Protein AF-D7AYS8-F1 (afdb_monomer_lite)

Sequence (122 aa):
MSVGDTTVTQKICSSVLFSLDAPTPERCMEGLDMPHPWEADPSTDMVRRLGRSPEELDTTNHVKGCPDIWELSNGDIAVIGRDLTRSYAHRLPEGASIAANERLVVIPRITLISAKADIPDA

pLDDT: mean 78.2, std 22.51, range [34.72, 97.62]

Structure (mmCIF, N/CA/C/O backbone):
data_AF-D7AYS8-F1
#
_entry.id   AF-D7AYS8-F1
#
loop_
_atom_site.group_PDB
_atom_site.id
_atom_site.type_symbol
_atom_site.label_atom_id
_atom_site.label_alt_id
_atom_site.label_comp_id
_atom_site.label_asym_id
_atom_site.lab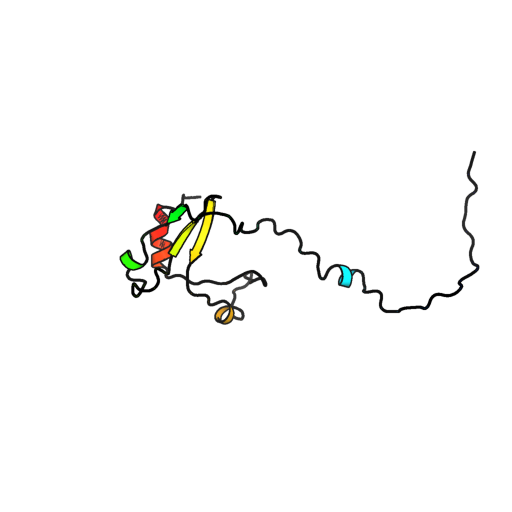el_entity_id
_atom_site.label_seq_id
_atom_site.pdbx_PDB_ins_code
_atom_site.Cartn_x
_atom_site.Cartn_y
_atom_site.Cartn_z
_atom_site.occupancy
_atom_site.B_iso_or_equiv
_atom_site.auth_seq_id
_atom_site.auth_comp_id
_atom_site.auth_asym_id
_atom_site.auth_atom_id
_atom_site.pdbx_PDB_model_num
ATOM 1 N N . MET A 1 1 ? -60.647 -2.953 -39.761 1.00 39.28 1 MET A N 1
ATOM 2 C CA . MET A 1 1 ? -60.744 -4.014 -38.734 1.00 39.28 1 MET A CA 1
ATOM 3 C C . MET A 1 1 ? -60.523 -5.336 -39.471 1.00 39.28 1 MET A C 1
ATOM 5 O O . MET A 1 1 ? -61.402 -5.697 -40.231 1.00 39.28 1 MET A O 1
ATOM 9 N N . SER A 1 2 ? -59.334 -5.950 -39.581 1.00 37.12 2 SER A N 1
ATOM 10 C CA . SER A 1 2 ? -58.416 -6.495 -38.551 1.00 37.12 2 SER A CA 1
ATOM 11 C C . SER A 1 2 ? -59.209 -7.150 -37.415 1.00 37.12 2 SER A C 1
ATOM 13 O O . SER A 1 2 ? -59.999 -6.443 -36.802 1.00 37.12 2 SER A O 1
ATOM 15 N N . VAL A 1 3 ? -59.125 -8.447 -37.109 1.00 42.78 3 VAL A N 1
ATOM 16 C CA . VAL A 1 3 ? -58.006 -9.404 -37.189 1.00 42.78 3 VAL A CA 1
ATOM 17 C C . VAL A 1 3 ? -58.602 -10.823 -37.285 1.00 42.78 3 VAL A C 1
ATOM 19 O O . VAL A 1 3 ? -59.620 -11.086 -36.650 1.00 42.78 3 VAL A O 1
ATOM 22 N N . GLY A 1 4 ? -57.995 -11.716 -38.070 1.00 37.28 4 GLY A N 1
ATOM 23 C CA . GLY A 1 4 ? -58.314 -13.149 -38.102 1.00 37.28 4 GLY A CA 1
ATOM 24 C C . GLY A 1 4 ? -57.209 -13.937 -37.404 1.00 37.28 4 GLY A C 1
ATOM 25 O O . GLY A 1 4 ? -56.033 -13.727 -37.692 1.00 37.28 4 GLY A O 1
ATOM 26 N N . ASP A 1 5 ? -57.616 -14.775 -36.462 1.00 45.50 5 ASP A N 1
ATOM 27 C CA . ASP A 1 5 ? -56.794 -15.530 -35.522 1.00 45.50 5 ASP A CA 1
ATOM 28 C C . ASP A 1 5 ? -56.400 -16.920 -36.079 1.00 45.50 5 ASP A C 1
ATOM 30 O O . ASP A 1 5 ? -57.102 -17.508 -36.901 1.00 45.50 5 ASP A O 1
ATOM 34 N N . THR A 1 6 ? -55.291 -17.431 -35.539 1.00 38.59 6 THR A N 1
ATOM 35 C CA . THR A 1 6 ? -54.927 -18.846 -35.359 1.00 38.59 6 THR A CA 1
ATOM 36 C C . THR A 1 6 ? -54.330 -19.648 -36.534 1.00 38.59 6 THR A C 1
ATOM 38 O O . THR A 1 6 ? -54.993 -20.364 -37.275 1.00 38.59 6 THR A O 1
ATOM 41 N N . THR A 1 7 ? -52.996 -19.597 -36.604 1.00 46.53 7 THR A N 1
ATOM 42 C CA . THR A 1 7 ? -52.060 -20.742 -36.525 1.00 46.53 7 THR A CA 1
ATOM 43 C C . THR A 1 7 ? -52.495 -22.102 -37.094 1.00 46.53 7 THR A C 1
ATOM 45 O O . THR A 1 7 ? -53.090 -22.884 -36.365 1.00 46.53 7 THR A O 1
ATOM 48 N N . VAL A 1 8 ? -52.022 -22.468 -38.298 1.00 41.88 8 VAL A N 1
ATOM 49 C CA . VAL A 1 8 ? -51.725 -23.867 -38.698 1.00 41.88 8 VAL A CA 1
ATOM 50 C C . VAL A 1 8 ? -50.592 -23.902 -39.749 1.00 41.88 8 VAL A C 1
ATOM 52 O O . VAL A 1 8 ? -50.780 -23.569 -40.912 1.00 41.88 8 VAL A O 1
ATOM 55 N N . THR A 1 9 ? -49.407 -24.316 -39.294 1.00 37.06 9 THR A N 1
ATOM 56 C CA . THR A 1 9 ? -48.625 -25.450 -39.832 1.00 37.06 9 THR A CA 1
ATOM 57 C C . THR A 1 9 ? -48.232 -25.469 -41.327 1.00 37.06 9 THR A C 1
ATOM 59 O O . THR A 1 9 ? -49.021 -25.797 -42.203 1.00 37.06 9 THR A O 1
ATOM 62 N N . GLN A 1 10 ? -46.911 -25.340 -41.544 1.00 40.34 10 GLN A N 1
ATOM 63 C CA . GLN A 1 10 ? -46.096 -26.201 -42.427 1.00 40.34 10 GLN A CA 1
ATOM 64 C C . GLN A 1 10 ? -46.144 -25.982 -43.950 1.00 40.34 10 GLN A C 1
ATOM 66 O O . GLN A 1 10 ? -47.021 -26.504 -44.629 1.00 40.34 10 GLN A O 1
ATOM 71 N N . LYS A 1 11 ? -45.077 -25.339 -44.471 1.00 39.88 11 LYS A N 1
ATOM 72 C CA . LYS A 1 11 ? -44.353 -25.557 -45.757 1.00 39.88 11 LYS A CA 1
ATOM 73 C C . LYS A 1 11 ? -43.667 -24.229 -46.148 1.00 39.88 11 LYS A C 1
ATOM 75 O O . LYS A 1 11 ? -44.334 -23.213 -46.179 1.00 39.88 11 LYS A O 1
ATOM 80 N N . ILE A 1 12 ? -42.374 -24.095 -46.442 1.00 43.72 12 ILE A N 1
ATOM 81 C CA . ILE A 1 12 ? -41.344 -25.022 -46.911 1.00 43.72 12 ILE A CA 1
ATOM 82 C C . ILE A 1 12 ? -39.980 -24.505 -46.436 1.00 43.72 12 ILE A C 1
ATOM 84 O O . ILE A 1 12 ? -39.629 -23.345 -46.628 1.00 43.72 12 ILE A O 1
ATOM 88 N N . CYS A 1 13 ? -39.219 -25.424 -45.853 1.00 37.78 13 CYS A N 1
ATOM 89 C CA . CYS A 1 13 ? -37.784 -25.342 -45.651 1.00 37.78 13 CYS A CA 1
ATOM 90 C C . CYS A 1 13 ? -37.090 -25.442 -47.021 1.00 37.78 13 CYS A C 1
ATOM 92 O O . CYS A 1 13 ? -37.335 -26.405 -47.748 1.00 37.78 13 CYS A O 1
ATOM 94 N N . SER A 1 14 ? -36.234 -24.485 -47.384 1.00 36.00 14 SER A N 1
ATOM 95 C CA . SER A 1 14 ? -35.236 -24.708 -48.432 1.00 36.00 14 SER A CA 1
ATOM 96 C C . SER A 1 14 ? -33.958 -23.931 -48.130 1.00 36.00 14 SER A C 1
ATOM 98 O O . SER A 1 14 ? -33.871 -22.725 -48.335 1.00 36.00 14 SER A O 1
ATOM 100 N N . SER A 1 15 ? -32.966 -24.706 -47.698 1.00 46.84 15 SER A N 1
ATOM 101 C CA . SER A 1 15 ? -31.575 -24.575 -48.127 1.00 46.84 15 SER A CA 1
ATOM 102 C C . SER A 1 15 ? -30.761 -23.412 -47.567 1.00 46.84 15 SER A C 1
ATOM 104 O O . SER A 1 15 ? -30.293 -22.557 -48.310 1.00 46.84 15 SER A O 1
ATOM 106 N N . VAL A 1 16 ? -30.425 -23.492 -46.280 1.00 43.78 16 VAL A N 1
ATOM 107 C CA . VAL A 1 16 ? -29.030 -23.271 -45.871 1.00 43.78 16 VAL A CA 1
ATOM 108 C C . VAL A 1 16 ? -28.696 -24.191 -44.707 1.00 43.78 16 VAL A C 1
ATOM 110 O O . VAL A 1 16 ? -29.503 -24.406 -43.807 1.00 43.78 16 VAL A O 1
ATOM 113 N N . LEU A 1 17 ? -27.531 -24.817 -44.819 1.00 42.09 17 LEU A N 1
ATOM 114 C CA . LEU A 1 17 ? -27.086 -25.918 -43.993 1.00 42.09 17 LEU A CA 1
ATOM 115 C C . LEU A 1 17 ? -27.097 -25.589 -42.497 1.00 42.09 17 LEU A C 1
ATOM 117 O O . LEU A 1 17 ? -26.607 -24.562 -42.040 1.00 42.09 17 LEU A O 1
ATOM 121 N N . PHE A 1 18 ? -27.603 -26.575 -41.771 1.00 34.72 18 PHE A N 1
ATOM 122 C CA . PHE A 1 18 ? -27.380 -26.879 -40.370 1.00 34.72 18 PHE A CA 1
ATOM 123 C C . PHE A 1 18 ? -25.876 -26.772 -40.034 1.00 34.72 18 PHE A C 1
ATOM 125 O O . PHE A 1 18 ? -25.112 -27.701 -40.286 1.00 34.72 18 PHE A O 1
ATOM 132 N N . SER A 1 19 ? -25.440 -25.640 -39.481 1.00 36.41 19 SER A N 1
ATOM 133 C CA . SER A 1 19 ? -24.216 -25.602 -38.678 1.00 36.41 19 SER A CA 1
ATOM 134 C C . SER A 1 19 ? -24.632 -25.856 -37.232 1.00 36.41 19 SER A C 1
ATOM 136 O O . SER A 1 19 ? -25.128 -24.956 -36.555 1.00 36.41 19 SER A O 1
ATOM 138 N N . LEU A 1 20 ? -24.504 -27.106 -36.778 1.00 45.25 20 LEU A N 1
ATOM 139 C CA . LEU A 1 20 ? -24.674 -27.515 -35.375 1.00 45.25 20 LEU A CA 1
ATOM 140 C C . LEU A 1 20 ? -23.479 -27.066 -34.526 1.00 45.25 20 LEU A C 1
ATOM 142 O O . LEU A 1 20 ? -22.842 -27.869 -33.856 1.00 45.25 20 LEU A O 1
ATOM 146 N N . ASP A 1 21 ? -23.169 -25.779 -34.572 1.00 50.38 21 ASP A N 1
ATOM 147 C CA . ASP A 1 21 ? -22.154 -25.185 -33.705 1.00 50.38 21 ASP A CA 1
ATOM 148 C C . ASP A 1 21 ? -22.592 -23.793 -33.237 1.00 50.38 21 ASP A C 1
ATOM 150 O O . ASP A 1 21 ? -21.789 -22.882 -33.048 1.00 50.38 21 ASP A O 1
ATOM 154 N N . ALA A 1 22 ? -23.906 -23.608 -33.061 1.00 51.69 22 ALA A N 1
ATOM 155 C CA . ALA A 1 22 ? -24.407 -22.485 -32.285 1.00 51.69 22 ALA A CA 1
ATOM 156 C C . ALA A 1 22 ? -23.983 -22.718 -30.822 1.00 51.69 22 ALA A C 1
ATOM 158 O O . ALA A 1 22 ? -24.409 -23.714 -30.228 1.00 51.69 22 ALA A O 1
ATOM 159 N N . PRO A 1 23 ? -23.135 -21.851 -30.235 1.00 46.72 23 PRO A N 1
ATOM 160 C CA . PRO A 1 23 ? -22.804 -21.941 -28.823 1.00 46.72 23 PRO A CA 1
ATOM 161 C C . PRO A 1 23 ? -24.101 -21.895 -28.006 1.00 46.72 23 PRO A C 1
ATOM 163 O O . PRO A 1 23 ? -25.000 -21.113 -28.321 1.00 46.72 23 PRO A O 1
ATOM 166 N N . THR A 1 24 ? -24.219 -22.728 -26.971 1.00 49.09 24 THR A N 1
ATOM 167 C CA . THR A 1 24 ? -25.301 -22.602 -25.984 1.00 49.09 24 THR A CA 1
ATOM 168 C C . THR A 1 24 ? -25.345 -21.160 -25.454 1.00 49.09 24 THR A C 1
ATOM 170 O O . THR A 1 24 ? -24.309 -20.495 -25.429 1.00 49.09 24 THR A O 1
ATOM 173 N N . PRO A 1 25 ? -26.498 -20.639 -25.000 1.00 48.22 25 PRO A N 1
ATOM 174 C CA . PRO A 1 25 ? -26.571 -19.281 -24.447 1.00 48.22 25 PRO A CA 1
ATOM 175 C C . PRO A 1 25 ? -25.614 -19.055 -23.260 1.00 48.22 25 PRO A C 1
ATOM 177 O O . PRO A 1 25 ? -25.225 -17.921 -23.001 1.00 48.22 25 PRO A O 1
ATOM 180 N N . GLU A 1 26 ? -25.161 -20.123 -22.593 1.00 48.56 26 GLU A N 1
ATOM 181 C CA . GLU A 1 26 ? -24.092 -20.082 -21.583 1.00 48.56 26 GLU A CA 1
ATOM 182 C C . GLU A 1 26 ? -22.730 -19.672 -22.172 1.00 48.56 26 GLU A C 1
ATOM 184 O O . GLU A 1 26 ? -21.977 -18.932 -21.550 1.00 48.56 26 GLU A O 1
ATOM 189 N N . ARG A 1 27 ? -22.443 -20.067 -23.414 1.00 48.56 27 ARG A N 1
ATOM 190 C CA . ARG A 1 27 ? -21.187 -19.796 -24.125 1.00 48.56 27 ARG A CA 1
ATOM 191 C C . ARG A 1 27 ? -21.142 -18.396 -24.764 1.00 48.56 27 ARG A C 1
ATOM 193 O O . ARG A 1 27 ? -20.078 -17.920 -25.140 1.00 48.56 27 ARG A O 1
ATOM 200 N N . CYS A 1 28 ? -22.273 -17.687 -24.831 1.00 41.75 28 CYS A N 1
ATOM 201 C CA . CYS A 1 28 ? -22.305 -16.249 -25.138 1.00 41.75 28 CYS A CA 1
ATOM 202 C C . CYS A 1 28 ? -21.956 -15.368 -23.923 1.00 41.75 28 CYS A C 1
ATOM 204 O O . CYS A 1 28 ? -21.662 -14.189 -24.102 1.00 41.75 28 CYS A O 1
ATOM 206 N N . MET A 1 29 ? -21.978 -15.923 -22.706 1.00 45.84 29 MET A N 1
ATOM 207 C CA . MET A 1 29 ? -21.646 -15.209 -21.467 1.00 45.84 29 MET A CA 1
ATOM 208 C C . MET A 1 29 ? -20.201 -15.438 -20.998 1.00 45.84 29 MET A C 1
ATOM 210 O O . MET A 1 29 ? -19.819 -14.909 -19.963 1.00 45.84 29 MET A O 1
ATOM 214 N N . GLU A 1 30 ? -19.364 -16.145 -21.765 1.00 46.06 30 GLU A N 1
ATOM 215 C CA . GLU A 1 30 ? -17.927 -16.321 -21.463 1.00 46.06 30 GLU A CA 1
ATOM 216 C C . GLU A 1 30 ? -17.082 -15.042 -21.668 1.00 46.06 30 GLU A C 1
ATOM 218 O O . GLU A 1 30 ? -15.857 -15.088 -21.594 1.00 46.06 30 GLU A O 1
ATOM 223 N N . GLY A 1 31 ? -17.710 -13.888 -21.918 1.00 51.88 31 GLY A N 1
ATOM 224 C CA . GLY A 1 31 ? -17.009 -12.619 -22.142 1.00 51.88 31 GLY A CA 1
ATOM 225 C C . GLY A 1 31 ? -17.753 -11.370 -21.675 1.00 51.88 31 GLY A C 1
ATOM 226 O O . GLY A 1 31 ? -17.376 -10.269 -22.070 1.00 51.88 31 GLY A O 1
ATOM 227 N N . LEU A 1 32 ? -18.812 -11.512 -20.873 1.00 49.47 32 LEU A N 1
ATOM 228 C CA . LEU A 1 32 ? -19.457 -10.363 -20.242 1.00 49.47 32 LEU A CA 1
ATOM 229 C C . LEU A 1 32 ? -18.832 -10.176 -18.865 1.00 49.47 32 LEU A C 1
ATOM 231 O O . LEU A 1 32 ? -19.281 -10.761 -17.882 1.00 49.47 32 LEU A O 1
ATOM 235 N N . ASP A 1 33 ? -17.769 -9.379 -18.841 1.00 61.94 33 ASP A N 1
ATOM 236 C CA . ASP A 1 33 ? -17.210 -8.799 -17.627 1.00 61.94 33 ASP A CA 1
ATOM 237 C C . ASP A 1 33 ? -18.355 -8.053 -16.925 1.00 61.94 33 ASP A C 1
ATOM 239 O O . ASP A 1 33 ? -18.825 -7.012 -17.399 1.00 61.94 33 ASP A O 1
ATOM 243 N N . MET A 1 34 ? -18.938 -8.659 -15.884 1.00 62.09 34 MET A N 1
ATOM 244 C CA . MET A 1 34 ? -19.957 -7.970 -15.100 1.00 62.09 34 MET A CA 1
ATOM 245 C C . MET A 1 34 ? -19.268 -6.760 -14.482 1.00 62.09 34 MET A C 1
ATOM 247 O O . MET A 1 34 ? -18.234 -6.953 -13.845 1.00 62.09 34 MET A O 1
ATOM 251 N N . PRO A 1 35 ? -19.800 -5.538 -14.656 1.00 59.75 35 PRO A N 1
ATOM 252 C CA . PRO A 1 35 ? -19.115 -4.346 -14.191 1.00 59.75 35 PRO A CA 1
ATOM 253 C C . PRO A 1 35 ? -18.855 -4.490 -12.695 1.00 59.75 35 PRO A C 1
ATOM 255 O O . PRO A 1 35 ? -19.797 -4.583 -11.899 1.00 59.75 35 PRO A O 1
ATOM 258 N N . HIS A 1 36 ? -17.576 -4.561 -12.330 1.00 67.12 36 HIS A N 1
ATOM 259 C CA . HIS A 1 36 ? -17.181 -4.558 -10.938 1.00 67.12 36 HIS A CA 1
ATOM 260 C C . HIS A 1 36 ? -17.716 -3.262 -10.309 1.00 67.12 36 HIS A C 1
ATOM 262 O O . HIS A 1 36 ? -17.638 -2.196 -10.924 1.00 67.12 36 HIS A O 1
ATOM 268 N N . PRO A 1 37 ? -18.306 -3.323 -9.100 1.00 80.62 37 PRO A N 1
ATOM 269 C CA . PRO A 1 37 ? -18.872 -2.142 -8.447 1.00 80.62 37 PRO A CA 1
ATOM 270 C C . PRO A 1 37 ? -17.826 -1.046 -8.183 1.00 80.62 37 PRO A C 1
ATOM 272 O O . PRO A 1 37 ? -18.194 0.093 -7.907 1.00 80.62 37 PRO A O 1
ATOM 275 N N . TRP A 1 38 ? -16.540 -1.388 -8.270 1.00 89.88 38 TRP A N 1
ATOM 276 C CA . TRP A 1 38 ? -15.401 -0.490 -8.188 1.00 89.88 38 TRP A CA 1
ATOM 277 C C . TRP A 1 38 ? -14.263 -1.030 -9.065 1.00 89.88 38 TRP A C 1
ATOM 279 O O . TRP A 1 38 ? -14.067 -2.242 -9.129 1.00 89.88 38 TRP A O 1
ATOM 289 N N . GLU A 1 39 ? -13.518 -0.128 -9.702 1.00 89.56 39 GLU A N 1
ATOM 290 C CA . GLU A 1 39 ? -12.320 -0.408 -10.499 1.00 89.56 39 GLU A CA 1
ATOM 291 C C . GLU A 1 39 ? -11.274 0.671 -10.215 1.00 89.56 39 GLU A C 1
ATOM 293 O O . GLU A 1 39 ? -11.617 1.851 -10.099 1.00 89.56 39 GLU A O 1
ATOM 298 N N . ALA A 1 40 ? -10.003 0.279 -10.123 1.00 91.62 40 ALA A N 1
ATOM 299 C CA . ALA A 1 40 ? -8.918 1.226 -9.887 1.00 91.62 40 ALA A CA 1
ATOM 300 C C . ALA A 1 40 ? -8.694 2.108 -11.127 1.00 91.62 40 ALA A C 1
ATOM 302 O O . ALA A 1 40 ? -8.462 1.596 -12.223 1.00 91.62 40 ALA A O 1
ATOM 303 N N . ASP A 1 41 ? -8.708 3.431 -10.953 1.00 94.38 41 ASP A N 1
ATOM 304 C CA . ASP A 1 41 ? -8.403 4.377 -12.030 1.00 94.38 41 ASP A CA 1
ATOM 305 C C . ASP A 1 41 ? -6.878 4.490 -12.221 1.00 94.38 41 ASP A C 1
ATOM 307 O O . ASP A 1 41 ? -6.198 5.054 -11.362 1.00 94.38 41 ASP A O 1
ATOM 311 N N . PRO A 1 42 ? -6.295 4.004 -13.336 1.00 93.69 42 PRO A N 1
ATOM 312 C CA . PRO A 1 42 ? -4.850 4.056 -13.552 1.00 93.69 42 PRO A CA 1
ATOM 313 C C . PRO A 1 42 ? -4.327 5.471 -13.846 1.00 93.69 42 PRO A C 1
ATOM 315 O O . PRO A 1 42 ? -3.117 5.645 -13.989 1.00 93.69 42 PRO A O 1
ATOM 318 N N . SER A 1 43 ? -5.212 6.462 -13.993 1.00 95.81 43 SER A N 1
ATOM 319 C CA . SER A 1 43 ? -4.859 7.856 -14.269 1.00 95.81 43 SER A CA 1
ATOM 320 C C . SER A 1 43 ? -4.757 8.737 -13.019 1.00 95.81 43 SER A C 1
ATOM 322 O O . SER A 1 43 ? -4.390 9.904 -13.136 1.00 95.81 43 SER A O 1
ATOM 324 N N . THR A 1 44 ? -5.047 8.196 -11.831 1.00 96.50 44 THR A N 1
ATOM 325 C CA . THR A 1 44 ? -4.938 8.936 -10.565 1.00 96.50 44 THR A CA 1
ATOM 326 C C . THR A 1 44 ? -3.477 9.143 -10.147 1.00 96.50 44 THR A C 1
ATOM 328 O O . THR A 1 44 ? -2.640 8.241 -10.238 1.00 96.50 44 THR A O 1
ATOM 331 N N . ASP A 1 45 ? -3.173 10.336 -9.640 1.00 96.75 45 ASP A N 1
ATOM 332 C CA . ASP A 1 45 ? -1.839 10.694 -9.159 1.00 96.75 45 ASP A CA 1
ATOM 333 C C . ASP A 1 45 ? -1.623 10.281 -7.694 1.00 96.75 45 ASP A C 1
ATOM 335 O O . ASP A 1 45 ? -2.544 10.315 -6.877 1.00 96.75 45 ASP A O 1
ATOM 339 N N . MET A 1 46 ? -0.377 9.964 -7.328 1.00 96.38 46 MET A N 1
ATOM 340 C CA . MET A 1 46 ? 0.038 9.786 -5.930 1.00 96.38 46 MET A CA 1
ATOM 341 C C . MET A 1 46 ? 0.187 11.148 -5.239 1.00 96.38 46 MET A C 1
ATOM 343 O O . MET A 1 46 ? 1.056 11.937 -5.610 1.00 96.38 46 MET A O 1
ATOM 347 N N . VAL A 1 47 ? -0.626 11.420 -4.213 1.00 96.50 47 VAL A N 1
ATOM 348 C CA . VAL A 1 47 ? -0.697 12.738 -3.552 1.00 96.50 47 VAL A CA 1
ATOM 349 C C . VAL A 1 47 ? 0.197 12.817 -2.325 1.00 96.50 47 VAL A C 1
ATOM 351 O O . VAL A 1 47 ? 0.985 13.754 -2.185 1.00 96.50 47 VAL A O 1
ATOM 354 N N . ARG A 1 48 ? 0.081 11.849 -1.412 1.00 95.81 48 ARG A N 1
ATOM 355 C 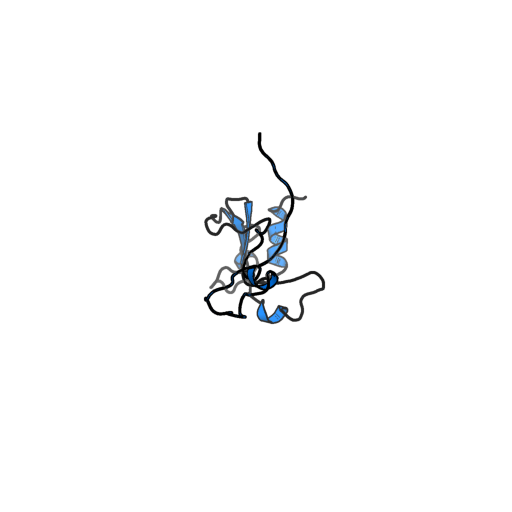CA . ARG A 1 48 ? 0.891 11.824 -0.189 1.00 95.81 48 ARG A CA 1
ATOM 356 C C . ARG A 1 48 ? 1.182 10.407 0.278 1.00 95.81 48 ARG A C 1
ATOM 358 O O . ARG A 1 48 ? 0.384 9.495 0.082 1.00 95.81 48 ARG A O 1
ATOM 365 N N . ARG A 1 49 ? 2.327 10.249 0.937 1.00 96.31 49 ARG A N 1
ATOM 366 C CA . ARG A 1 49 ? 2.702 9.018 1.634 1.00 96.31 49 ARG A CA 1
ATOM 367 C C . ARG A 1 49 ? 1.897 8.895 2.923 1.00 96.31 49 ARG A C 1
ATOM 369 O O . ARG A 1 49 ? 1.724 9.890 3.627 1.00 96.31 49 ARG A O 1
ATOM 376 N N . LEU A 1 50 ? 1.457 7.681 3.231 1.00 96.88 50 LEU A N 1
ATOM 377 C CA . LEU A 1 50 ? 0.877 7.335 4.523 1.00 96.88 50 LEU A CA 1
ATOM 378 C C . LEU A 1 50 ? 1.939 6.646 5.382 1.00 96.88 50 LEU A C 1
ATOM 380 O O . LEU A 1 50 ? 2.521 5.636 4.985 1.00 96.88 50 LEU A O 1
ATOM 384 N N . GLY A 1 51 ? 2.179 7.184 6.571 1.00 95.75 51 GLY A N 1
ATOM 385 C CA . GLY A 1 51 ? 3.194 6.714 7.496 1.00 95.75 51 GLY A CA 1
ATOM 386 C C . GLY A 1 51 ? 4.609 7.167 7.145 1.00 95.75 51 GLY A C 1
ATOM 387 O O . GLY A 1 51 ? 4.847 8.105 6.384 1.00 95.75 51 GLY A O 1
ATOM 388 N N . ARG A 1 52 ? 5.576 6.484 7.758 1.00 95.31 52 ARG A N 1
ATOM 389 C CA . ARG A 1 52 ? 7.010 6.765 7.600 1.00 95.31 52 ARG A CA 1
ATOM 390 C C . ARG A 1 52 ? 7.583 6.109 6.349 1.00 95.31 52 ARG A C 1
ATOM 392 O O . ARG A 1 52 ? 7.097 5.061 5.922 1.00 95.31 52 ARG A O 1
ATOM 399 N N . SER A 1 53 ? 8.648 6.690 5.805 1.00 93.50 53 SER A N 1
ATOM 400 C CA . SER A 1 53 ? 9.347 6.134 4.646 1.00 93.50 53 SER A CA 1
ATOM 401 C C . SER A 1 53 ? 9.992 4.776 4.969 1.00 93.50 53 SER A C 1
ATOM 403 O O . SER A 1 53 ? 10.320 4.497 6.128 1.00 93.50 53 SER A O 1
ATOM 405 N N . PRO 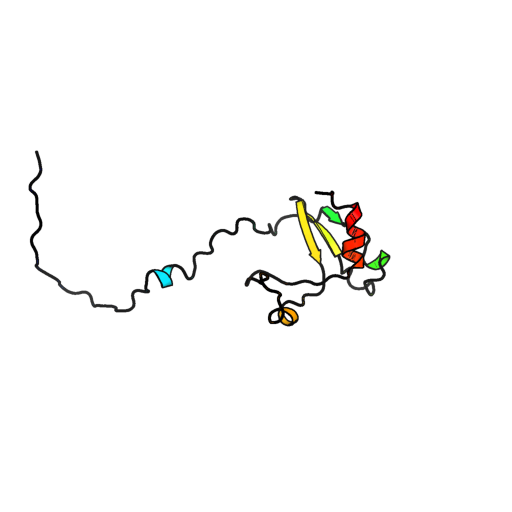A 1 54 ? 10.214 3.904 3.970 1.00 92.25 54 PRO A N 1
ATOM 406 C CA . PRO A 1 54 ? 10.888 2.636 4.214 1.00 92.25 54 PRO A CA 1
ATOM 407 C C . PRO A 1 54 ? 12.305 2.797 4.778 1.00 92.25 54 PRO A C 1
ATOM 409 O O . PRO A 1 54 ? 12.745 1.914 5.515 1.00 92.25 54 PRO A O 1
ATOM 412 N N . GLU A 1 55 ? 12.995 3.906 4.486 1.00 91.81 55 GLU A N 1
ATOM 413 C CA . GLU A 1 55 ? 14.288 4.263 5.083 1.00 91.81 55 GLU A CA 1
ATOM 414 C C . GLU A 1 55 ? 14.157 4.597 6.575 1.00 91.81 55 GLU A C 1
ATOM 416 O O . GLU A 1 55 ? 14.937 4.096 7.379 1.00 91.81 55 GLU A O 1
ATOM 421 N N . GLU A 1 56 ? 13.153 5.386 6.968 1.00 91.50 56 GLU A N 1
ATOM 422 C CA . GLU A 1 56 ? 12.878 5.696 8.381 1.00 91.50 56 GLU A CA 1
ATOM 423 C C . GLU A 1 56 ? 12.477 4.456 9.197 1.00 91.50 56 GLU A C 1
ATOM 425 O O . GLU A 1 56 ? 12.597 4.445 10.424 1.00 91.50 56 GLU A O 1
ATOM 430 N N . LEU A 1 57 ? 11.964 3.424 8.522 1.00 91.62 57 LEU A N 1
ATOM 431 C CA . LEU A 1 57 ? 11.542 2.161 9.124 1.00 91.62 57 LEU A CA 1
ATOM 432 C C . LEU A 1 57 ? 12.599 1.051 9.047 1.00 91.62 57 LEU A C 1
ATOM 434 O O . LEU A 1 57 ? 12.335 -0.036 9.559 1.00 91.62 57 LEU A O 1
ATOM 438 N N . ASP A 1 58 ? 13.748 1.294 8.409 1.00 90.31 58 ASP A N 1
ATOM 439 C CA . ASP A 1 58 ? 14.793 0.288 8.154 1.00 90.31 58 ASP A CA 1
ATOM 440 C C . ASP A 1 58 ? 14.244 -0.981 7.460 1.00 90.31 58 ASP A C 1
ATOM 442 O O . ASP A 1 58 ? 14.548 -2.124 7.797 1.00 90.31 58 ASP A O 1
ATOM 446 N N . THR A 1 59 ? 13.344 -0.775 6.490 1.00 86.12 59 THR A N 1
ATOM 447 C CA . THR A 1 59 ? 12.676 -1.855 5.731 1.00 86.12 59 THR A CA 1
ATOM 448 C C . THR A 1 59 ? 13.145 -1.962 4.281 1.00 86.12 59 THR A C 1
ATOM 450 O O . THR A 1 59 ? 12.649 -2.804 3.528 1.00 86.12 59 THR A O 1
ATOM 453 N N . THR A 1 60 ? 14.111 -1.134 3.884 1.00 83.75 60 THR A N 1
ATOM 454 C CA . THR A 1 60 ? 14.710 -1.133 2.549 1.00 83.75 60 THR A CA 1
ATOM 455 C C . THR A 1 60 ? 16.228 -1.084 2.631 1.00 83.75 60 THR A C 1
ATOM 457 O O . THR A 1 60 ? 16.796 -0.465 3.520 1.00 83.75 60 THR A O 1
ATOM 460 N N . ASN A 1 61 ? 16.897 -1.651 1.628 1.00 75.94 61 ASN A N 1
ATOM 461 C CA . ASN A 1 61 ? 18.347 -1.541 1.468 1.00 75.94 61 ASN A CA 1
ATOM 462 C C . ASN A 1 61 ? 18.756 -0.217 0.781 1.00 75.94 61 ASN A C 1
ATOM 464 O O . ASN A 1 61 ? 19.761 -0.187 0.078 1.00 75.94 61 ASN A O 1
ATOM 468 N N . HIS A 1 62 ? 17.943 0.841 0.882 1.00 62.31 62 HIS A N 1
ATOM 469 C CA . HIS A 1 62 ? 18.129 2.177 0.281 1.00 62.31 62 HIS A CA 1
ATOM 470 C C . HIS A 1 62 ? 18.228 2.251 -1.259 1.00 62.31 62 HIS A C 1
ATOM 472 O O . HIS A 1 62 ? 18.378 3.335 -1.815 1.00 62.31 62 HIS A O 1
ATOM 478 N N . VAL A 1 63 ? 18.135 1.125 -1.977 1.00 59.94 63 VAL A N 1
ATOM 479 C CA . VAL A 1 63 ? 18.230 1.085 -3.454 1.00 59.94 63 VAL A CA 1
ATOM 480 C C . VAL A 1 63 ? 16.858 1.197 -4.127 1.00 59.94 63 VAL A C 1
ATOM 482 O O . VAL A 1 63 ? 16.752 1.677 -5.253 1.00 59.94 63 VAL A O 1
ATOM 485 N N . LYS A 1 64 ? 15.796 0.723 -3.466 1.00 65.69 64 LYS A N 1
ATOM 486 C CA . LYS A 1 64 ? 14.422 0.726 -3.983 1.00 65.69 64 LYS A CA 1
ATOM 487 C C . LYS A 1 64 ? 13.506 1.040 -2.809 1.00 65.69 64 LYS A C 1
ATOM 489 O O . LYS A 1 64 ? 13.370 0.177 -1.948 1.00 65.69 64 LYS A O 1
ATOM 494 N N . GLY A 1 65 ? 12.959 2.253 -2.736 1.00 70.00 65 GLY A N 1
ATOM 495 C CA . GLY A 1 65 ? 12.113 2.766 -1.644 1.00 70.00 65 GLY A CA 1
ATOM 496 C C . GLY A 1 65 ? 10.768 2.042 -1.478 1.00 70.00 65 GLY A C 1
ATOM 497 O O . GLY A 1 65 ? 9.722 2.671 -1.427 1.00 70.00 65 GLY A O 1
ATOM 498 N N . CYS A 1 66 ? 10.791 0.713 -1.432 1.00 77.94 66 CYS A N 1
ATOM 499 C CA . CYS A 1 66 ? 9.703 -0.182 -1.073 1.00 77.94 66 CYS A CA 1
ATOM 500 C C . CYS A 1 66 ? 10.125 -0.922 0.201 1.00 77.94 66 CYS A C 1
ATOM 502 O O . CYS A 1 66 ? 11.311 -1.251 0.330 1.00 77.94 66 CYS A O 1
ATOM 504 N N . PRO A 1 67 ? 9.191 -1.275 1.092 1.00 84.88 67 PRO A N 1
ATOM 505 C CA . PRO A 1 67 ? 7.722 -1.176 0.989 1.00 84.88 67 PRO A CA 1
ATOM 506 C C . PRO A 1 67 ? 7.162 0.245 1.192 1.00 84.88 67 PRO A C 1
ATOM 508 O O . PRO A 1 67 ? 7.796 1.051 1.861 1.00 84.88 67 PRO A O 1
ATOM 511 N N . ASP A 1 68 ? 5.977 0.544 0.645 1.00 93.25 68 ASP A N 1
ATOM 512 C CA . ASP A 1 68 ? 5.383 1.890 0.723 1.00 93.25 68 ASP A CA 1
ATOM 513 C C . ASP A 1 68 ? 3.845 1.919 0.628 1.00 93.25 68 ASP A C 1
ATOM 515 O O . ASP A 1 68 ? 3.249 0.997 0.066 1.00 93.25 68 ASP A O 1
ATOM 519 N N . ILE A 1 69 ? 3.211 2.978 1.146 1.00 96.44 69 ILE A N 1
ATOM 520 C CA . ILE A 1 69 ? 1.756 3.211 1.107 1.00 96.44 69 ILE A CA 1
ATOM 521 C C . ILE A 1 69 ? 1.487 4.672 0.718 1.00 96.44 69 ILE A C 1
ATOM 523 O O . ILE A 1 69 ? 2.016 5.591 1.342 1.00 96.44 69 ILE A O 1
ATOM 527 N N . TRP A 1 70 ? 0.645 4.885 -0.293 1.00 97.06 70 TRP A N 1
ATOM 528 C CA . TRP A 1 70 ? 0.304 6.209 -0.820 1.00 97.06 70 TRP A CA 1
ATOM 529 C C . TRP A 1 70 ? -1.204 6.404 -0.928 1.00 97.06 70 TRP A C 1
ATOM 531 O O . TRP A 1 70 ? -1.918 5.499 -1.350 1.00 97.06 70 TRP A O 1
ATOM 541 N N . GLU A 1 71 ? -1.666 7.607 -0.602 1.00 97.25 71 GLU A N 1
ATOM 542 C CA . GLU A 1 71 ? -3.006 8.082 -0.947 1.00 97.25 71 GLU A CA 1
ATOM 543 C C . GLU A 1 71 ? -2.987 8.695 -2.349 1.00 97.25 71 GLU A C 1
ATOM 545 O O . GLU A 1 71 ? -2.091 9.479 -2.696 1.00 97.25 71 GLU A O 1
ATOM 550 N N . LEU A 1 72 ? -3.970 8.306 -3.153 1.00 97.62 72 LEU A N 1
ATOM 551 C CA . LEU A 1 72 ? -4.166 8.749 -4.523 1.00 97.62 72 LEU A CA 1
ATOM 552 C C . LEU A 1 72 ? -5.134 9.936 -4.581 1.00 97.62 72 LEU A C 1
ATOM 554 O O . LEU A 1 72 ? -5.911 10.181 -3.661 1.00 97.62 72 LEU A O 1
ATOM 558 N N . SER A 1 73 ? -5.103 10.687 -5.679 1.00 97.38 73 SER A N 1
ATOM 559 C CA . SER A 1 73 ? -5.869 11.934 -5.835 1.00 97.38 73 SER A CA 1
ATOM 560 C C . SER A 1 73 ? -7.391 11.767 -5.798 1.00 97.38 73 SER A C 1
ATOM 562 O O . SER A 1 73 ? -8.112 12.703 -5.456 1.00 97.38 73 SER A O 1
ATOM 564 N N . ASN A 1 74 ? -7.872 10.565 -6.102 1.00 95.56 74 ASN A N 1
ATOM 565 C CA . ASN A 1 74 ? -9.271 10.156 -6.017 1.00 95.56 74 ASN A CA 1
ATOM 566 C C . ASN A 1 74 ? -9.655 9.561 -4.643 1.00 95.56 74 ASN A C 1
ATOM 568 O O . ASN A 1 74 ? -10.805 9.171 -4.461 1.00 95.56 74 ASN A O 1
ATOM 572 N N . GLY A 1 75 ? -8.719 9.499 -3.688 1.00 94.44 75 GLY A N 1
ATOM 573 C CA . GLY A 1 75 ? -8.911 8.933 -2.349 1.00 94.44 75 GLY A CA 1
ATOM 574 C C . GLY A 1 75 ? -8.608 7.435 -2.230 1.00 94.44 75 GLY A C 1
ATOM 575 O O . GLY A 1 75 ? -8.645 6.900 -1.122 1.00 94.44 75 GLY A O 1
ATOM 576 N N . ASP A 1 76 ? -8.283 6.752 -3.333 1.00 95.81 76 ASP A N 1
ATOM 577 C CA . ASP A 1 76 ? -7.856 5.351 -3.292 1.00 95.81 76 ASP A CA 1
ATOM 578 C C . ASP A 1 76 ? -6.464 5.210 -2.651 1.00 95.81 76 ASP A C 1
ATOM 580 O O . ASP A 1 76 ? -5.681 6.160 -2.578 1.00 95.81 76 ASP A O 1
ATOM 584 N N . ILE A 1 77 ? -6.122 3.998 -2.207 1.00 96.00 77 ILE A N 1
ATOM 585 C CA . ILE A 1 77 ? -4.836 3.704 -1.564 1.00 96.00 77 ILE A CA 1
ATOM 586 C C . ILE A 1 77 ? -3.997 2.779 -2.445 1.00 96.00 77 ILE A C 1
ATOM 588 O O . ILE A 1 77 ? -4.392 1.652 -2.742 1.00 96.00 77 ILE A O 1
ATOM 592 N N . ALA A 1 78 ? -2.791 3.220 -2.800 1.00 95.94 78 ALA A N 1
ATOM 593 C CA . ALA A 1 78 ? -1.790 2.390 -3.459 1.00 95.94 78 ALA A CA 1
ATOM 594 C C . ALA A 1 78 ? -0.832 1.767 -2.436 1.00 95.94 78 ALA A C 1
ATOM 596 O O . ALA A 1 78 ? -0.282 2.452 -1.571 1.00 95.94 78 ALA A O 1
ATOM 597 N N . VAL A 1 79 ? -0.575 0.463 -2.572 1.00 96.06 79 VAL A N 1
ATOM 598 C CA . VAL A 1 79 ? 0.355 -0.289 -1.716 1.00 96.06 79 VAL A CA 1
ATOM 599 C C . VAL A 1 79 ? 1.464 -0.898 -2.564 1.00 96.06 79 VAL A C 1
ATOM 601 O O . VAL A 1 79 ? 1.207 -1.671 -3.487 1.00 96.06 79 VAL A O 1
ATOM 604 N N . ILE A 1 80 ? 2.714 -0.596 -2.220 1.00 94.62 80 ILE A N 1
ATOM 605 C CA . ILE A 1 80 ? 3.900 -1.141 -2.880 1.00 94.62 80 ILE A CA 1
ATOM 606 C C . ILE A 1 80 ? 4.586 -2.128 -1.939 1.00 94.62 80 ILE A C 1
ATOM 608 O O . ILE A 1 80 ? 5.034 -1.779 -0.846 1.00 94.62 80 ILE A O 1
ATOM 612 N N . GLY A 1 81 ? 4.722 -3.375 -2.384 1.00 94.56 81 GLY A N 1
ATOM 613 C CA . GLY A 1 81 ? 5.316 -4.445 -1.590 1.00 94.56 81 GLY A CA 1
ATOM 614 C C . GLY A 1 81 ? 5.925 -5.553 -2.439 1.00 94.56 81 GLY A C 1
ATOM 615 O O . GLY A 1 81 ? 6.247 -5.378 -3.614 1.00 94.56 81 GLY A O 1
ATOM 616 N N . ARG A 1 82 ? 6.100 -6.725 -1.829 1.00 94.38 82 ARG A N 1
ATOM 617 C CA . ARG A 1 82 ? 6.548 -7.932 -2.526 1.00 94.38 82 ARG A CA 1
ATOM 618 C C . ARG A 1 82 ? 5.347 -8.625 -3.164 1.00 94.38 82 ARG A C 1
ATOM 620 O O . ARG A 1 82 ? 4.495 -9.114 -2.432 1.00 94.38 82 ARG A O 1
ATOM 627 N N . ASP A 1 83 ? 5.3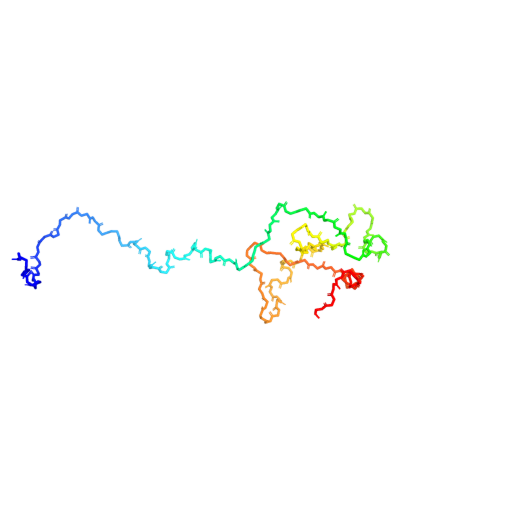13 -8.737 -4.490 1.00 95.75 83 ASP A N 1
ATOM 628 C CA . ASP A 1 83 ? 4.353 -9.621 -5.167 1.00 95.75 83 ASP A CA 1
ATOM 629 C C . ASP A 1 83 ? 4.632 -11.081 -4.775 1.00 95.75 83 ASP A C 1
ATOM 631 O O . ASP A 1 83 ? 5.713 -11.616 -5.043 1.00 95.75 83 ASP A O 1
ATOM 635 N N . LEU A 1 84 ? 3.663 -11.708 -4.107 1.00 96.69 84 LEU A N 1
ATOM 636 C CA . LEU A 1 84 ? 3.681 -13.119 -3.722 1.00 96.69 84 LEU A CA 1
ATOM 637 C C . LEU A 1 84 ? 2.445 -13.868 -4.239 1.00 96.69 84 LEU A C 1
ATOM 639 O O . LEU A 1 84 ? 2.117 -14.937 -3.719 1.00 96.69 84 LEU A O 1
ATOM 643 N N . THR A 1 85 ? 1.803 -13.357 -5.293 1.00 96.75 85 THR A N 1
ATOM 644 C CA . THR A 1 85 ? 0.587 -13.917 -5.907 1.00 96.75 85 THR A CA 1
ATOM 645 C C . THR A 1 85 ? 0.704 -15.425 -6.136 1.00 96.75 85 THR A C 1
ATOM 647 O O . THR A 1 85 ? -0.099 -16.202 -5.626 1.00 96.75 85 THR A O 1
ATOM 650 N N . ARG A 1 86 ? 1.768 -15.882 -6.811 1.00 95.81 86 ARG A N 1
ATOM 651 C CA . ARG A 1 86 ? 1.982 -17.318 -7.092 1.00 95.81 86 ARG A CA 1
ATOM 652 C C . ARG A 1 86 ? 2.169 -18.159 -5.826 1.00 95.81 86 ARG A C 1
ATOM 654 O O . ARG A 1 86 ? 1.680 -19.283 -5.748 1.00 95.81 86 ARG A O 1
ATOM 661 N N . SER A 1 87 ? 2.870 -17.615 -4.835 1.00 96.56 87 SER A N 1
ATOM 662 C CA . SER A 1 87 ? 3.177 -18.310 -3.580 1.00 96.56 87 SER A CA 1
ATOM 663 C C . SER A 1 87 ? 1.946 -18.492 -2.690 1.00 96.56 87 SER A C 1
ATOM 665 O O . SER A 1 87 ? 1.924 -19.414 -1.870 1.00 96.56 87 SER A O 1
ATOM 667 N N . TYR A 1 88 ? 0.945 -17.617 -2.822 1.00 95.94 88 TYR A N 1
ATOM 668 C CA . TYR A 1 88 ? -0.288 -17.651 -2.033 1.00 95.94 88 TYR A CA 1
ATOM 669 C C . TYR A 1 88 ? -1.498 -18.205 -2.781 1.00 95.94 88 TYR A C 1
ATOM 671 O O . TYR A 1 88 ? -2.430 -18.629 -2.112 1.00 95.94 88 TYR A O 1
ATOM 679 N N . ALA A 1 89 ? -1.470 -18.300 -4.114 1.00 92.81 89 ALA A N 1
ATOM 680 C CA . ALA A 1 89 ? -2.609 -18.741 -4.930 1.00 92.81 89 ALA A CA 1
ATOM 681 C C . ALA A 1 89 ? -3.284 -20.049 -4.459 1.00 92.81 89 ALA A C 1
ATOM 683 O O . ALA A 1 89 ? -4.489 -20.199 -4.602 1.00 92.81 89 ALA A O 1
ATOM 684 N N . HIS A 1 90 ? -2.528 -20.984 -3.871 1.00 93.44 90 HIS A N 1
ATOM 685 C CA . HIS A 1 90 ? -3.024 -22.283 -3.386 1.00 93.44 90 HIS A CA 1
ATOM 686 C C . HIS A 1 90 ? -3.221 -22.351 -1.858 1.00 93.44 90 HIS A C 1
ATOM 688 O O . HIS A 1 90 ? -3.487 -23.421 -1.317 1.00 93.44 90 HIS A O 1
ATOM 694 N N . ARG A 1 91 ? -3.021 -21.239 -1.143 1.00 95.62 91 ARG A N 1
ATOM 695 C CA . ARG A 1 91 ? -3.087 -21.146 0.330 1.00 95.62 91 ARG A CA 1
ATOM 696 C C . ARG A 1 91 ? -3.948 -19.974 0.795 1.00 95.62 91 ARG A C 1
ATOM 698 O O . ARG A 1 91 ? -3.800 -19.526 1.932 1.00 95.62 91 ARG A O 1
ATOM 705 N N . LEU A 1 92 ? -4.790 -19.444 -0.090 1.00 95.50 92 LEU A N 1
ATOM 706 C CA . LEU A 1 92 ? -5.736 -18.403 0.280 1.00 95.50 92 LEU A CA 1
ATOM 707 C C . LEU A 1 92 ? -6.734 -18.969 1.301 1.00 95.50 92 LEU A C 1
ATOM 709 O O . LEU A 1 92 ? -7.148 -20.124 1.168 1.00 95.50 92 LEU A O 1
ATOM 713 N N . PRO A 1 93 ? -7.082 -18.196 2.342 1.00 95.94 93 PRO A N 1
ATOM 714 C CA . PRO A 1 93 ? -8.121 -18.590 3.279 1.00 95.94 93 PRO A CA 1
ATOM 715 C C . PRO A 1 93 ? -9.487 -18.638 2.586 1.00 95.94 93 PRO A C 1
ATOM 717 O O . PRO A 1 93 ? -9.681 -18.086 1.502 1.00 95.94 93 PRO A O 1
ATOM 720 N N . GLU A 1 94 ? -10.452 -19.273 3.244 1.00 96.50 94 GLU A N 1
ATOM 721 C CA . GLU A 1 94 ? -11.841 -19.273 2.791 1.00 96.50 94 GLU A CA 1
ATOM 722 C C . GLU A 1 94 ? -12.360 -17.836 2.606 1.00 96.50 94 GLU A C 1
ATOM 724 O O . GLU A 1 94 ? -12.129 -16.966 3.446 1.00 96.50 94 GLU A O 1
ATOM 729 N N . GLY A 1 95 ? -13.034 -17.587 1.479 1.00 93.00 95 GLY A N 1
ATOM 730 C CA . GLY A 1 95 ? -13.574 -16.273 1.121 1.00 93.00 95 GLY A CA 1
ATOM 731 C C . GLY A 1 95 ? -12.589 -15.313 0.442 1.00 93.00 95 GLY A C 1
ATOM 732 O O . GLY A 1 95 ? -13.017 -14.251 0.002 1.00 93.00 95 GLY A O 1
ATOM 733 N N . ALA A 1 96 ? -11.305 -15.666 0.309 1.00 94.38 96 ALA A N 1
ATOM 734 C CA . ALA A 1 96 ? -10.332 -14.872 -0.441 1.00 94.38 96 ALA A CA 1
ATOM 735 C C . ALA A 1 96 ? -10.061 -15.472 -1.830 1.00 94.38 96 ALA A C 1
ATOM 737 O O . ALA A 1 96 ? -9.782 -16.663 -1.968 1.00 94.38 96 ALA A O 1
ATOM 738 N N . SER A 1 97 ? -10.073 -14.625 -2.856 1.00 93.56 97 SER A N 1
ATOM 739 C CA . SER A 1 97 ? -9.726 -14.969 -4.238 1.00 93.56 97 SER A CA 1
ATOM 740 C C . SER A 1 97 ? -8.822 -13.899 -4.845 1.00 93.56 97 SER A C 1
ATOM 742 O O . SER A 1 97 ? -8.748 -12.790 -4.327 1.00 93.56 97 SER A O 1
ATOM 744 N N . ILE A 1 98 ? -8.126 -14.246 -5.928 1.00 93.81 98 ILE A N 1
ATOM 745 C CA . ILE A 1 98 ? -7.346 -13.304 -6.739 1.00 93.81 98 ILE A CA 1
ATOM 746 C C . ILE A 1 98 ? -7.832 -13.460 -8.181 1.00 93.81 98 ILE A C 1
ATOM 748 O O . ILE A 1 98 ? -7.668 -14.536 -8.766 1.00 93.81 98 ILE A O 1
ATOM 752 N N . ALA A 1 99 ? -8.444 -12.420 -8.738 1.00 90.69 99 ALA A N 1
ATOM 753 C CA . ALA A 1 99 ? -8.871 -12.365 -10.132 1.00 90.69 99 ALA A CA 1
ATOM 754 C C . ALA A 1 99 ? -7.675 -12.199 -11.092 1.00 90.69 99 ALA A C 1
ATOM 756 O O . ALA A 1 99 ? -6.536 -11.955 -10.689 1.00 90.69 99 ALA A O 1
ATOM 757 N N . ALA A 1 100 ? -7.910 -12.341 -12.399 1.00 89.44 100 ALA A N 1
ATOM 758 C CA . ALA A 1 100 ? -6.840 -12.327 -13.405 1.00 89.44 100 ALA A CA 1
ATOM 759 C C . ALA A 1 100 ? -6.055 -10.994 -13.451 1.00 89.44 100 ALA A C 1
ATOM 761 O O . ALA A 1 100 ? -4.834 -10.982 -13.671 1.00 89.44 100 ALA A O 1
ATOM 762 N N . ASN A 1 101 ? -6.753 -9.883 -13.214 1.00 88.19 101 ASN A N 1
ATOM 763 C CA . ASN A 1 101 ? -6.228 -8.518 -13.150 1.00 88.19 101 ASN A CA 1
ATOM 764 C C . ASN A 1 101 ? -5.705 -8.121 -11.755 1.00 88.19 101 ASN A C 1
ATOM 766 O O . ASN A 1 101 ? -5.163 -7.031 -11.608 1.00 88.19 101 ASN A O 1
ATOM 770 N N . GLU A 1 102 ? -5.775 -9.003 -10.756 1.00 93.25 102 GLU A N 1
ATOM 771 C CA . GLU A 1 102 ? -5.362 -8.702 -9.384 1.00 93.25 102 GLU A CA 1
ATOM 772 C C . GLU A 1 102 ? -3.987 -9.286 -9.041 1.00 93.25 102 GLU A C 1
ATOM 774 O O . GLU A 1 102 ? -3.507 -10.261 -9.633 1.00 93.25 102 GLU A O 1
ATOM 779 N N . ARG A 1 103 ? -3.321 -8.685 -8.053 1.00 95.50 103 ARG A N 1
ATOM 780 C CA . ARG A 1 103 ? -2.048 -9.169 -7.505 1.00 95.50 103 ARG A CA 1
ATOM 781 C C . ARG A 1 103 ? -2.079 -9.114 -5.987 1.00 95.50 103 ARG A C 1
ATOM 783 O O . ARG A 1 103 ? -2.521 -8.132 -5.401 1.00 95.50 103 ARG A O 1
ATOM 790 N N . LEU A 1 104 ? -1.537 -10.151 -5.354 1.00 96.69 104 LEU A N 1
ATOM 791 C CA . LEU A 1 104 ? -1.323 -10.183 -3.913 1.00 96.69 104 LEU A CA 1
ATOM 792 C C . LEU A 1 104 ? 0.082 -9.669 -3.605 1.00 96.69 104 LEU A C 1
ATOM 794 O O . LEU A 1 104 ? 1.087 -10.331 -3.885 1.00 96.69 104 LEU A O 1
ATOM 798 N N . VAL A 1 105 ? 0.133 -8.492 -2.987 1.00 96.25 105 VAL A N 1
ATOM 799 C CA . VAL A 1 105 ? 1.361 -7.869 -2.489 1.00 96.25 105 VAL A CA 1
ATOM 800 C C . VAL A 1 105 ? 1.458 -8.003 -0.971 1.00 96.25 105 VAL A C 1
ATOM 802 O O . VAL A 1 105 ? 0.467 -7.900 -0.256 1.00 96.25 105 VAL A O 1
ATOM 805 N N . VAL A 1 106 ? 2.668 -8.234 -0.465 1.00 95.69 106 VAL A N 1
ATOM 806 C CA . VAL A 1 106 ? 2.956 -8.319 0.972 1.00 95.69 106 VAL A CA 1
ATOM 807 C C . VAL A 1 106 ? 3.868 -7.175 1.391 1.00 95.69 106 VAL A C 1
ATOM 809 O O . VAL A 1 106 ? 4.913 -6.944 0.775 1.00 95.69 106 VAL A O 1
ATOM 812 N N . ILE A 1 107 ? 3.492 -6.500 2.476 1.00 95.94 107 ILE A N 1
ATOM 813 C CA . ILE A 1 107 ? 4.282 -5.463 3.146 1.00 95.94 107 ILE A CA 1
ATOM 814 C C . ILE A 1 107 ? 4.608 -5.878 4.592 1.00 95.94 107 ILE A C 1
ATOM 816 O O . ILE A 1 107 ? 3.850 -6.640 5.201 1.00 95.94 107 ILE A O 1
ATOM 820 N N . PRO A 1 108 ? 5.719 -5.399 5.179 1.00 95.81 108 PRO A N 1
ATOM 821 C CA . PRO A 1 108 ? 5.994 -5.558 6.600 1.00 95.81 108 PRO A CA 1
ATOM 822 C C . PRO A 1 108 ? 4.913 -4.910 7.465 1.00 95.81 108 PRO A C 1
ATOM 824 O O . PRO A 1 108 ? 4.419 -3.821 7.175 1.00 95.81 108 PRO A O 1
ATOM 827 N N . ARG A 1 109 ? 4.614 -5.542 8.603 1.00 96.69 109 ARG A N 1
ATOM 828 C CA . ARG A 1 109 ? 3.634 -5.035 9.575 1.00 96.69 109 ARG A CA 1
ATOM 829 C C . ARG A 1 109 ? 3.943 -3.6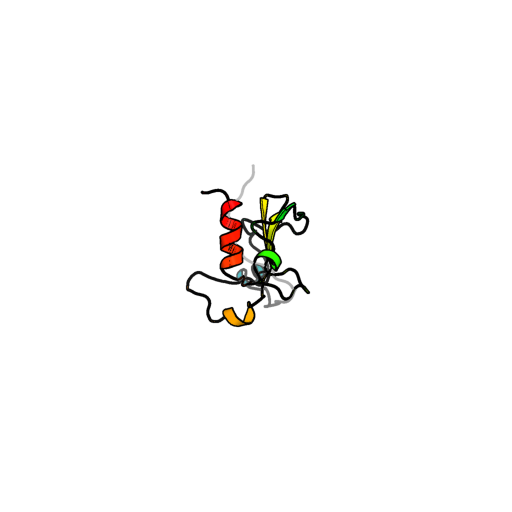04 10.033 1.00 96.69 109 ARG A C 1
ATOM 831 O O . ARG A 1 109 ? 3.020 -2.826 10.237 1.00 96.69 109 ARG A O 1
ATOM 838 N N . ILE A 1 110 ? 5.223 -3.264 10.200 1.00 96.31 110 ILE A N 1
ATOM 839 C CA . ILE A 1 110 ? 5.643 -1.937 10.667 1.00 96.31 110 ILE A CA 1
ATOM 840 C C . ILE A 1 110 ? 5.265 -0.821 9.681 1.00 96.31 110 ILE A C 1
ATOM 842 O 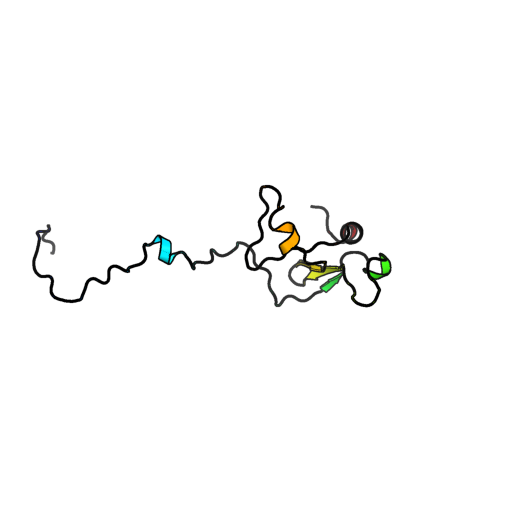O . ILE A 1 110 ? 4.901 0.263 10.125 1.00 96.31 110 ILE A O 1
ATOM 846 N N . THR A 1 111 ? 5.263 -1.105 8.374 1.00 95.69 111 THR A N 1
ATOM 847 C CA . THR A 1 111 ? 4.824 -0.170 7.328 1.00 95.69 111 THR A CA 1
ATOM 848 C C . THR A 1 111 ? 3.339 0.151 7.475 1.00 95.69 111 THR A C 1
ATOM 850 O O . THR A 1 111 ? 2.961 1.314 7.493 1.00 95.69 111 THR A O 1
ATOM 853 N N . LEU A 1 112 ? 2.490 -0.864 7.674 1.00 96.12 112 LEU A N 1
ATOM 854 C CA . LEU A 1 112 ? 1.055 -0.634 7.872 1.00 96.12 112 LEU A CA 1
ATOM 855 C C . LEU A 1 112 ? 0.756 0.072 9.204 1.00 96.12 112 LEU A C 1
ATOM 857 O O . LEU A 1 112 ? -0.109 0.938 9.270 1.00 96.12 112 LEU A O 1
ATOM 861 N N . ILE A 1 113 ? 1.474 -0.281 10.275 1.00 96.06 113 ILE A N 1
ATOM 862 C CA . ILE A 1 113 ? 1.301 0.366 11.584 1.00 96.06 113 ILE A CA 1
ATOM 863 C C . ILE A 1 113 ? 1.698 1.843 11.527 1.00 96.06 113 ILE A C 1
ATOM 865 O O . ILE A 1 113 ? 1.012 2.662 12.137 1.00 96.06 113 ILE A O 1
ATOM 869 N N . SER A 1 114 ? 2.781 2.191 10.824 1.00 96.31 114 SER A N 1
ATOM 870 C CA . SER A 1 114 ? 3.220 3.586 10.722 1.00 96.31 114 SER A CA 1
ATOM 871 C C . SER A 1 114 ? 2.182 4.458 10.007 1.00 96.31 114 SER A C 1
ATOM 873 O O . SER A 1 114 ? 2.010 5.607 10.397 1.00 96.31 114 SER A O 1
ATOM 875 N N . ALA A 1 115 ? 1.437 3.891 9.050 1.00 96.44 115 ALA A N 1
ATOM 876 C CA . ALA A 1 115 ? 0.362 4.567 8.325 1.00 96.44 115 ALA A CA 1
ATOM 877 C C . ALA A 1 115 ? -0.905 4.820 9.158 1.00 96.44 115 ALA A C 1
ATOM 879 O O . ALA A 1 115 ? -1.729 5.640 8.769 1.00 96.44 115 ALA A O 1
ATOM 880 N N . LYS A 1 116 ? -1.076 4.165 10.317 1.00 94.62 116 LYS A N 1
ATOM 881 C CA . LYS A 1 116 ? -2.306 4.274 11.121 1.00 94.62 116 LYS A CA 1
ATOM 882 C C . LYS A 1 116 ? -2.666 5.720 11.481 1.00 94.62 116 LYS A C 1
ATOM 884 O O . LYS A 1 116 ? -3.838 6.056 11.480 1.00 94.62 116 LYS A O 1
ATOM 889 N N . ALA A 1 117 ? -1.683 6.555 11.816 1.00 92.06 117 ALA A N 1
ATOM 890 C CA . ALA A 1 117 ? -1.943 7.939 12.222 1.00 92.06 117 ALA A CA 1
ATOM 891 C C . ALA A 1 117 ? -2.498 8.813 11.081 1.00 92.06 117 ALA A C 1
ATOM 893 O O . ALA A 1 117 ? -3.098 9.849 11.349 1.00 92.06 117 ALA A O 1
ATOM 894 N N . ASP A 1 118 ? -2.301 8.386 9.832 1.00 94.69 118 ASP A N 1
ATOM 895 C CA . ASP A 1 118 ? -2.719 9.095 8.625 1.00 94.69 118 ASP A CA 1
ATOM 896 C C . ASP A 1 118 ? -4.032 8.570 8.029 1.00 94.69 118 ASP A C 1
ATOM 898 O O . ASP A 1 118 ? -4.549 9.167 7.080 1.00 94.69 118 ASP A O 1
ATOM 902 N N . ILE A 1 119 ? -4.542 7.455 8.562 1.00 91.38 119 ILE A N 1
ATOM 903 C CA . ILE A 1 119 ? -5.785 6.804 8.151 1.00 91.38 119 ILE A CA 1
ATOM 904 C C . ILE A 1 119 ? -6.853 7.160 9.195 1.00 91.38 119 ILE A C 1
ATOM 906 O O . ILE A 1 119 ? -6.675 6.817 10.366 1.00 91.38 119 ILE A O 1
ATOM 910 N N . PRO A 1 120 ? -7.944 7.847 8.810 1.00 86.62 120 PRO A N 1
ATOM 911 C CA . PRO A 1 120 ? -9.028 8.175 9.731 1.00 86.62 120 PRO A CA 1
ATOM 912 C C . PRO A 1 120 ? -9.619 6.923 10.392 1.00 86.62 120 PRO A C 1
ATOM 914 O O . PRO A 1 120 ? -9.739 5.876 9.753 1.00 86.62 120 PRO A O 1
ATOM 917 N N . ASP A 1 121 ? -10.023 7.043 11.659 1.00 82.69 121 ASP A N 1
ATOM 918 C CA . ASP A 1 121 ? -10.871 6.029 12.287 1.00 82.69 121 ASP A CA 1
ATOM 919 C C . ASP A 1 121 ? -12.241 5.989 11.575 1.00 82.69 121 ASP A C 1
ATOM 921 O O . ASP A 1 121 ? -12.719 7.012 11.073 1.00 82.69 121 ASP A O 1
ATOM 925 N N . ALA A 1 122 ? -12.835 4.793 11.507 1.00 67.31 122 ALA A N 1
ATOM 926 C CA . ALA A 1 122 ? -14.108 4.526 10.828 1.00 67.31 122 ALA A CA 1
ATOM 927 C C . ALA A 1 122 ? -15.333 5.083 11.571 1.00 67.31 122 ALA A C 1
ATOM 929 O O . ALA A 1 122 ? -15.323 5.078 12.826 1.00 67.31 122 ALA A O 1
#

Foldseek 3Di:
DDDDDDDDDDDDDDDDDDPVPDDDPVVVCPPPPPPDPDDDDPPWDFDDWQFDWCVVVVNDPVPDRDQTWTQTPVRDIDGRAAFCQVVCQVPDDPPDHADPPGTDGDHDPVRVVRRVVVDDDD

Secondary structure (DSSP, 8-state):
---------------------PPPTTTTSTT-----S----TTPPEEEE-S--TTTTT-S-SSS--SEEEEETTS-EEEE-EE-HHHHTTSPPTT----TT---EE--HHHHHHHGGGSPP-

Radius of gyration: 27.69 Å; chains: 1; bounding box: 79×40×61 Å

Organism: Nocardiopsis dassonvillei (strain ATCC 23218 / DSM 43111 / CIP 107115 / JCM 7437 / KCTC 9190 / NBRC 14626 / NCTC 10488 / NRRL B-5397 / IMRU 509) (NCBI:txid446468)